Protein AF-A0A2V9WV11-F1 (afdb_monomer)

Solvent-accessible surface area (backbone atoms only — not comparable to full-atom values): 6432 Å² total; per-residue (Å²): 121,68,65,63,52,53,50,49,31,53,52,49,34,50,50,51,50,52,50,50,42,45,45,57,67,56,78,38,28,77,51,60,62,72,48,42,70,78,82,46,81,58,70,101,42,79,67,51,58,51,52,51,54,50,51,54,53,5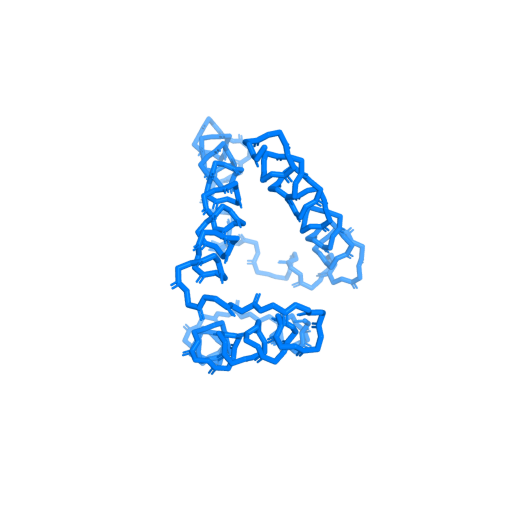0,44,50,50,52,39,38,51,52,55,52,48,33,60,74,69,64,49,67,59,68,71,50,45,51,53,49,52,51,50,51,39,61,68,46,57,48,53,49,42,54,52,43,58,75,79,40,91,59,52,70,74,71,61,79,102

Mean predicted aligned error: 5.51 Å

Sequence (113 aa):
MRAHIVLAILLSRFAASMTDWFFGGVLFHKKYLVYPEIWRRIGPSPTENWAIGWSIVLGFVTCGAFVFTCLAFQVHGYAAAIRFAMAILLIAPVPLLITNSLFIKIHPLTVVA

Foldseek 3Di:
DPPVLVVQLVVQLVVVVVVCCCLCVPDCVVQCVPCCCQVVVDPPDPVVVVVVVVVSVVSSVVSSVLSVVCVVVVQDDDVSSVVVVVVVCVPPVLVVLVVCVVPPDGRVVSSVD

pLDDT: mean 86.76, std 9.48, range [55.41, 95.75]

Structure (mmCIF, N/CA/C/O backbone):
data_AF-A0A2V9WV11-F1
#
_entry.id   AF-A0A2V9WV11-F1
#
loop_
_atom_site.group_PDB
_atom_site.id
_atom_site.type_symbol
_atom_site.label_atom_id
_atom_site.label_alt_id
_atom_site.label_comp_id
_atom_site.label_asym_id
_atom_site.label_entity_id
_atom_site.label_seq_id
_atom_site.pdbx_PDB_ins_code
_atom_site.Cartn_x
_atom_site.Cartn_y
_atom_site.Cartn_z
_atom_site.occupancy
_atom_site.B_iso_or_equiv
_atom_site.auth_seq_id
_atom_site.auth_comp_id
_atom_site.auth_asym_id
_atom_site.auth_atom_id
_atom_site.pdbx_PDB_model_num
ATOM 1 N N . MET A 1 1 ? -6.786 4.446 24.027 1.00 57.53 1 MET A N 1
ATOM 2 C CA . MET A 1 1 ? -7.308 4.617 22.647 1.00 57.53 1 MET A CA 1
ATOM 3 C C . MET A 1 1 ? -6.212 4.862 21.603 1.00 57.53 1 MET A C 1
ATOM 5 O O . MET A 1 1 ? -6.209 4.172 20.598 1.00 57.53 1 MET A O 1
ATOM 9 N N . ARG A 1 2 ? -5.247 5.774 21.826 1.00 76.56 2 ARG A N 1
ATOM 10 C CA . ARG A 1 2 ? -4.227 6.136 20.812 1.00 76.56 2 ARG A CA 1
ATOM 11 C C . ARG A 1 2 ? -3.157 5.058 20.542 1.00 76.56 2 ARG A C 1
ATOM 13 O O . ARG A 1 2 ? -2.767 4.880 19.397 1.00 76.56 2 ARG A O 1
ATOM 20 N N . ALA A 1 3 ? -2.738 4.300 21.560 1.00 86.88 3 ALA A N 1
ATOM 21 C CA . ALA A 1 3 ? -1.674 3.295 21.423 1.00 86.88 3 ALA A CA 1
ATOM 22 C C . ALA A 1 3 ? -2.042 2.125 20.489 1.00 86.88 3 ALA A C 1
ATOM 24 O O . ALA A 1 3 ? -1.232 1.728 19.660 1.00 86.88 3 ALA A O 1
ATOM 25 N N . HIS A 1 4 ? -3.275 1.611 20.566 1.00 87.19 4 HIS A N 1
ATOM 26 C CA . HIS A 1 4 ? -3.720 0.503 19.708 1.00 87.19 4 HIS A CA 1
ATOM 27 C C . HIS A 1 4 ? -3.828 0.906 18.231 1.00 87.19 4 HIS A C 1
ATOM 29 O O . HIS A 1 4 ? -3.573 0.081 17.364 1.00 87.19 4 HIS A O 1
ATOM 35 N N . ILE A 1 5 ? -4.150 2.173 17.942 1.00 89.50 5 ILE A N 1
ATOM 36 C CA . ILE A 1 5 ? -4.193 2.703 16.571 1.00 89.50 5 ILE A CA 1
ATOM 37 C C . ILE A 1 5 ? -2.780 2.768 15.994 1.00 89.50 5 ILE A C 1
ATOM 39 O O . ILE A 1 5 ? -2.543 2.263 14.902 1.00 89.50 5 ILE A O 1
ATOM 43 N N . VAL A 1 6 ? -1.828 3.330 16.746 1.00 92.75 6 VAL A N 1
ATOM 44 C CA . VAL A 1 6 ? -0.418 3.364 16.331 1.00 92.75 6 VAL A CA 1
ATOM 45 C C . VAL A 1 6 ? 0.096 1.944 16.097 1.00 92.75 6 VAL A C 1
ATOM 47 O O . VAL A 1 6 ? 0.670 1.670 15.048 1.00 92.75 6 VAL A O 1
ATOM 50 N N . LEU A 1 7 ? -0.181 1.019 17.019 1.00 94.00 7 LEU A N 1
ATOM 51 C CA . LEU A 1 7 ? 0.204 -0.383 16.875 1.00 94.00 7 LEU A CA 1
ATOM 52 C C . LEU A 1 7 ? -0.417 -1.032 15.627 1.00 94.00 7 LEU A C 1
ATOM 54 O O . LEU A 1 7 ? 0.286 -1.722 14.895 1.00 94.00 7 LEU A O 1
ATOM 58 N N . ALA A 1 8 ? -1.699 -0.783 15.346 1.00 92.38 8 ALA A N 1
ATOM 59 C CA . ALA A 1 8 ? -2.368 -1.297 14.152 1.00 92.38 8 ALA A CA 1
ATOM 60 C C . ALA A 1 8 ? -1.724 -0.774 12.858 1.00 92.38 8 ALA A C 1
ATOM 62 O O . ALA A 1 8 ? -1.539 -1.538 11.911 1.00 92.38 8 ALA A O 1
ATOM 63 N N . ILE A 1 9 ? -1.327 0.500 12.821 1.00 93.94 9 ILE A N 1
ATOM 64 C CA . ILE A 1 9 ? -0.625 1.095 11.674 1.00 93.94 9 ILE A CA 1
ATOM 65 C C . ILE A 1 9 ? 0.762 0.463 11.504 1.00 93.94 9 ILE A C 1
ATOM 67 O O . ILE A 1 9 ? 1.130 0.091 10.392 1.00 93.94 9 ILE A O 1
ATO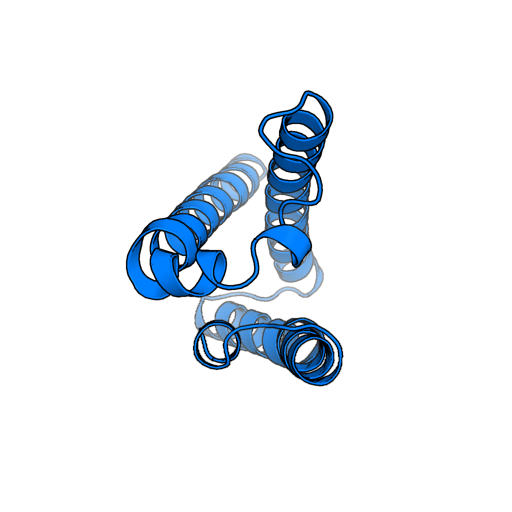M 71 N N . LEU A 1 10 ? 1.519 0.288 12.592 1.00 94.69 10 LEU A N 1
ATOM 72 C CA . LEU A 1 10 ? 2.845 -0.335 12.538 1.00 94.69 10 LEU A CA 1
ATOM 73 C C . LEU A 1 10 ? 2.769 -1.794 12.064 1.00 94.69 10 LEU A C 1
ATOM 75 O O . LEU A 1 10 ? 3.507 -2.184 11.160 1.00 94.69 10 LEU A O 1
ATOM 79 N N . LEU A 1 11 ? 1.854 -2.586 12.631 1.00 94.94 11 LEU A N 1
ATOM 80 C CA . LEU A 1 11 ? 1.679 -3.996 12.271 1.00 94.94 11 LEU A CA 1
ATOM 81 C C . LEU A 1 11 ? 1.171 -4.163 10.837 1.00 94.94 11 LEU A C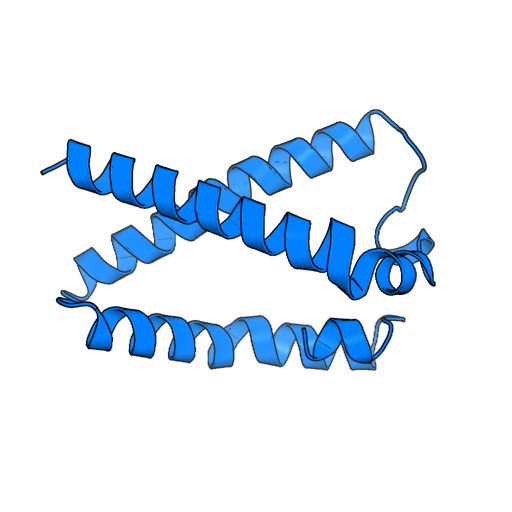 1
ATOM 83 O O . LEU A 1 11 ? 1.692 -4.999 10.103 1.00 94.94 11 LEU A O 1
ATOM 87 N N . SER A 1 12 ? 0.197 -3.353 10.412 1.00 93.25 12 SER A N 1
ATOM 88 C CA . SER A 1 12 ? -0.294 -3.391 9.028 1.00 93.25 12 SER A CA 1
ATOM 89 C C . SER A 1 12 ? 0.780 -2.963 8.032 1.00 93.25 12 SER A C 1
ATOM 91 O O . SER A 1 12 ? 0.933 -3.616 7.001 1.00 93.25 12 SER A O 1
ATOM 93 N N . ARG A 1 13 ? 1.591 -1.942 8.346 1.00 94.19 13 ARG A N 1
ATOM 94 C CA . ARG A 1 13 ? 2.704 -1.535 7.479 1.00 94.19 13 ARG A CA 1
ATOM 95 C C . ARG A 1 13 ? 3.777 -2.609 7.379 1.00 94.19 13 ARG A C 1
ATOM 97 O O . ARG A 1 13 ? 4.296 -2.835 6.282 1.00 94.19 13 ARG A O 1
ATOM 104 N N . PHE A 1 14 ? 4.111 -3.245 8.500 1.00 95.06 14 PHE A N 1
ATOM 105 C CA . PHE A 1 14 ? 5.056 -4.355 8.532 1.00 95.06 14 PHE A CA 1
ATOM 106 C C . PHE A 1 14 ? 4.555 -5.517 7.671 1.00 95.06 14 PHE A C 1
ATOM 108 O O . PHE A 1 14 ? 5.272 -5.962 6.777 1.00 95.06 14 PHE A O 1
ATOM 115 N N . ALA A 1 15 ? 3.298 -5.929 7.862 1.00 94.00 15 ALA A N 1
ATOM 116 C CA . ALA A 1 15 ? 2.668 -6.962 7.047 1.00 94.00 15 ALA A CA 1
ATOM 117 C C . ALA A 1 15 ? 2.685 -6.592 5.556 1.00 94.00 15 ALA A C 1
ATOM 119 O O . ALA A 1 15 ? 3.136 -7.388 4.740 1.00 94.00 15 ALA A O 1
ATOM 120 N N . ALA A 1 16 ? 2.307 -5.359 5.202 1.00 92.25 16 ALA A N 1
ATOM 121 C CA . ALA A 1 16 ? 2.356 -4.876 3.823 1.00 92.25 16 ALA A CA 1
ATOM 122 C C . ALA A 1 16 ? 3.780 -4.911 3.238 1.00 92.25 16 ALA A C 1
ATOM 124 O O . ALA A 1 16 ? 3.955 -5.255 2.075 1.00 92.25 16 ALA A O 1
ATOM 125 N N . SER A 1 17 ? 4.806 -4.602 4.040 1.00 92.25 17 SER A N 1
ATOM 126 C CA . SER A 1 17 ? 6.206 -4.681 3.606 1.00 92.25 17 SER A CA 1
ATOM 127 C C . SER A 1 17 ? 6.670 -6.115 3.366 1.00 92.25 17 SER A C 1
ATOM 129 O O . SER A 1 17 ? 7.450 -6.353 2.450 1.00 92.25 17 SER A O 1
ATOM 131 N N . MET A 1 18 ? 6.216 -7.063 4.190 1.00 94.75 18 MET A N 1
ATOM 132 C CA . MET A 1 18 ? 6.512 -8.485 4.006 1.00 94.75 18 MET A CA 1
ATOM 133 C C . MET A 1 18 ? 5.827 -9.034 2.758 1.00 94.75 18 MET A C 1
ATOM 135 O O . MET A 1 18 ? 6.452 -9.776 2.006 1.00 94.75 18 MET A O 1
ATOM 139 N N . THR A 1 19 ? 4.585 -8.622 2.504 1.00 91.19 19 THR A N 1
ATOM 140 C CA . THR A 1 19 ? 3.860 -8.955 1.275 1.00 91.19 19 THR A CA 1
ATOM 141 C C . THR A 1 19 ? 4.593 -8.409 0.050 1.00 91.19 19 THR A C 1
ATOM 143 O O . THR A 1 19 ? 4.906 -9.173 -0.856 1.00 91.19 19 THR A O 1
ATOM 146 N N . ASP A 1 20 ? 4.955 -7.124 0.047 1.00 89.38 20 ASP A N 1
ATOM 147 C CA . ASP A 1 20 ? 5.702 -6.506 -1.057 1.00 89.38 20 ASP A CA 1
ATOM 148 C C . ASP A 1 20 ? 7.033 -7.226 -1.332 1.00 89.38 20 ASP A C 1
ATOM 150 O O . ASP A 1 20 ? 7.331 -7.598 -2.468 1.00 89.38 20 ASP A O 1
ATOM 154 N N . TRP A 1 21 ? 7.794 -7.542 -0.278 1.00 91.81 21 TRP A N 1
ATOM 155 C CA . TRP A 1 21 ? 9.027 -8.318 -0.404 1.00 91.81 21 TRP A CA 1
ATOM 156 C C . TRP A 1 21 ? 8.786 -9.737 -0.932 1.00 91.81 21 TRP A C 1
ATOM 158 O O . TRP A 1 21 ? 9.528 -10.207 -1.793 1.00 91.81 21 TRP A O 1
ATOM 168 N N . PHE A 1 22 ? 7.755 -10.431 -0.455 1.00 92.25 22 PHE A N 1
ATOM 169 C CA . PHE A 1 22 ? 7.451 -11.782 -0.915 1.00 92.25 22 PHE A CA 1
ATOM 170 C C . PHE A 1 22 ? 7.082 -11.792 -2.403 1.00 92.25 22 PHE A C 1
ATOM 172 O O . PHE A 1 22 ? 7.621 -12.589 -3.173 1.00 92.25 22 PHE A O 1
ATOM 179 N N . PHE A 1 23 ? 6.221 -10.873 -2.837 1.00 87.81 23 PHE A N 1
ATOM 180 C CA . PHE A 1 23 ? 5.765 -10.809 -4.222 1.00 87.81 23 PHE A CA 1
ATOM 181 C C . PHE A 1 23 ? 6.837 -10.247 -5.170 1.00 87.81 23 PHE A C 1
ATOM 183 O O . PHE A 1 23 ? 7.146 -10.879 -6.183 1.00 87.81 23 PHE A O 1
ATOM 190 N N . GLY A 1 24 ? 7.455 -9.111 -4.839 1.00 83.44 24 GLY A N 1
ATOM 191 C CA . GLY A 1 24 ? 8.454 -8.445 -5.686 1.00 83.44 24 GLY A CA 1
ATOM 192 C C . GLY A 1 24 ? 9.882 -8.983 -5.539 1.00 83.44 24 GLY A C 1
ATOM 193 O O . GLY A 1 24 ? 10.663 -8.979 -6.494 1.00 83.44 24 GLY A O 1
ATOM 194 N N . GLY A 1 25 ? 10.241 -9.470 -4.354 1.00 84.06 25 GLY A N 1
ATOM 195 C CA . GLY A 1 25 ? 11.578 -9.977 -4.034 1.00 84.06 25 GLY A CA 1
ATOM 196 C C . GLY A 1 25 ? 11.749 -11.481 -4.240 1.00 84.06 25 GLY A C 1
ATOM 197 O O . GLY A 1 25 ? 12.865 -11.917 -4.518 1.00 84.06 25 GLY A O 1
ATOM 198 N N . VAL A 1 26 ? 10.669 -12.271 -4.159 1.00 89.31 26 VAL A N 1
ATOM 199 C CA . VAL A 1 26 ? 10.744 -13.741 -4.251 1.00 89.31 26 VAL A CA 1
ATOM 200 C C . VAL A 1 26 ? 9.897 -14.289 -5.399 1.00 89.31 26 VAL A C 1
ATOM 202 O O . VAL A 1 26 ? 10.452 -14.758 -6.394 1.00 89.31 26 VAL A O 1
ATOM 205 N N . LEU A 1 27 ? 8.567 -14.219 -5.296 1.00 88.00 27 LEU A N 1
ATOM 206 C CA . LEU A 1 27 ? 7.642 -14.953 -6.167 1.00 88.00 27 LEU A CA 1
ATOM 207 C C . LEU A 1 27 ? 7.714 -14.491 -7.628 1.00 88.00 27 LEU A C 1
ATOM 209 O O . LEU A 1 27 ? 7.830 -15.307 -8.545 1.00 88.00 27 LEU A O 1
ATOM 213 N N . PHE A 1 28 ? 7.699 -13.177 -7.847 1.00 86.75 28 PHE A N 1
ATOM 214 C CA . PHE A 1 28 ? 7.703 -12.578 -9.180 1.00 86.75 28 PHE A CA 1
ATOM 215 C C . PHE A 1 28 ? 8.978 -11.799 -9.490 1.00 86.75 28 PHE A C 1
ATOM 217 O O . PHE A 1 28 ? 9.030 -11.078 -10.486 1.00 86.75 28 PHE A O 1
ATOM 224 N N . HIS A 1 29 ? 10.042 -11.989 -8.709 1.00 85.38 29 HIS A N 1
ATOM 225 C CA . HIS A 1 29 ? 11.282 -11.220 -8.829 1.00 85.38 29 HIS A CA 1
ATOM 226 C C . HIS A 1 29 ? 11.833 -11.159 -10.259 1.00 85.38 29 HIS A C 1
ATOM 228 O O . HIS A 1 29 ? 12.063 -10.088 -10.821 1.00 85.38 29 HIS A O 1
ATOM 234 N N . LYS A 1 30 ? 11.948 -12.324 -10.906 1.00 85.56 30 LYS A N 1
ATOM 235 C CA . LYS A 1 30 ? 12.424 -12.422 -12.294 1.00 85.56 30 LYS A CA 1
ATOM 236 C C . LYS A 1 30 ? 11.490 -11.739 -13.297 1.00 85.56 30 LYS A C 1
ATOM 238 O O . LYS A 1 30 ? 11.941 -11.356 -14.367 1.00 85.56 30 LYS A O 1
ATOM 243 N N . LYS A 1 31 ? 10.197 -11.620 -12.980 1.00 85.75 31 LYS A N 1
ATOM 244 C CA . LYS A 1 31 ? 9.175 -11.017 -13.848 1.00 85.75 31 LYS A CA 1
ATOM 245 C C . LYS A 1 31 ? 9.204 -9.493 -13.784 1.00 85.75 31 LYS A C 1
ATOM 247 O O . LYS A 1 31 ? 9.068 -8.858 -14.824 1.00 85.75 31 LYS A O 1
ATOM 252 N N . TYR A 1 32 ? 9.476 -8.924 -12.609 1.00 76.19 32 TYR A N 1
ATOM 253 C CA . TYR A 1 32 ? 9.736 -7.489 -12.471 1.00 76.19 3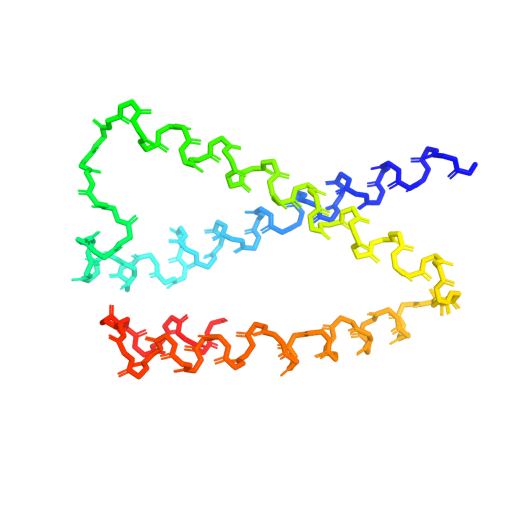2 TYR A CA 1
ATOM 254 C C . TYR A 1 32 ? 10.979 -7.063 -13.266 1.00 76.19 32 TYR A C 1
ATOM 256 O O . TYR A 1 32 ? 10.970 -6.025 -13.919 1.00 76.19 32 TYR A O 1
ATOM 264 N N . LEU A 1 33 ? 12.022 -7.897 -13.306 1.00 82.75 33 LEU A N 1
ATOM 265 C CA . LEU A 1 33 ? 13.273 -7.608 -14.022 1.00 82.75 33 LEU A CA 1
ATOM 266 C C . LEU A 1 33 ? 13.200 -7.740 -15.557 1.00 82.75 33 LEU A C 1
ATOM 268 O O . LEU A 1 33 ? 14.220 -7.552 -16.211 1.00 82.75 33 LEU A O 1
ATOM 272 N N . VAL A 1 34 ? 12.037 -8.053 -16.145 1.00 85.94 34 VAL A N 1
ATOM 273 C CA . VAL A 1 34 ? 11.897 -8.175 -17.612 1.00 85.94 34 VAL A CA 1
ATOM 274 C C . VAL A 1 34 ? 11.954 -6.811 -18.306 1.00 85.94 34 VAL A C 1
ATOM 276 O O . VAL A 1 34 ? 12.535 -6.711 -19.381 1.00 85.94 34 VAL A O 1
ATOM 279 N N . TYR A 1 35 ? 11.386 -5.772 -17.685 1.00 85.19 35 TYR A N 1
ATOM 280 C CA . TYR A 1 35 ? 11.363 -4.401 -18.215 1.00 85.19 35 TYR A CA 1
ATOM 281 C C . TYR A 1 35 ? 11.826 -3.395 -17.144 1.00 85.19 35 TYR A C 1
ATOM 283 O O . TYR A 1 35 ? 11.018 -2.607 -16.638 1.00 85.19 35 TYR A O 1
ATOM 291 N N . PRO A 1 36 ? 13.100 -3.455 -16.708 1.00 78.31 36 PRO A N 1
ATOM 292 C CA . PRO A 1 36 ? 13.613 -2.617 -15.625 1.00 78.31 36 PRO A CA 1
ATOM 293 C C . PRO A 1 36 ? 13.548 -1.122 -15.954 1.00 78.31 36 PRO A C 1
ATOM 295 O O . PRO A 1 36 ? 13.357 -0.315 -15.050 1.00 78.31 36 PRO A O 1
ATOM 298 N N . GLU A 1 37 ? 13.623 -0.743 -17.229 1.00 81.94 37 GLU A N 1
ATOM 299 C CA . GLU A 1 37 ? 13.575 0.645 -17.695 1.00 81.94 37 GLU A CA 1
ATOM 300 C C . GLU A 1 37 ? 12.268 1.375 -17.341 1.00 81.94 37 GLU A C 1
ATOM 302 O O . GLU A 1 37 ? 12.222 2.606 -17.321 1.00 81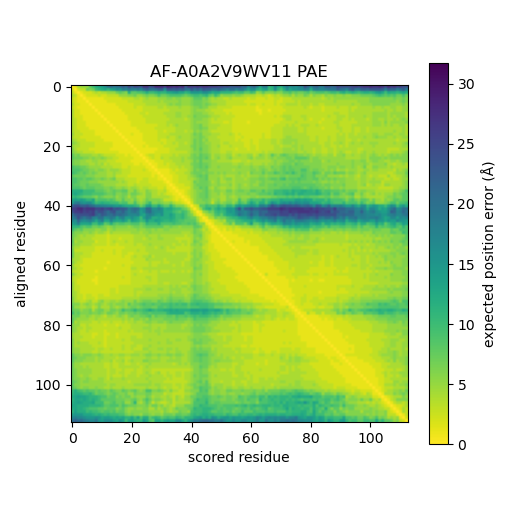.94 37 GLU A O 1
ATOM 307 N N . ILE A 1 38 ? 11.204 0.628 -17.033 1.00 81.31 38 ILE A N 1
ATOM 308 C CA . ILE A 1 38 ? 9.881 1.182 -16.728 1.00 81.31 38 ILE A CA 1
ATOM 309 C C . ILE A 1 38 ? 9.780 1.652 -15.278 1.00 81.31 38 ILE A C 1
ATOM 311 O O . ILE A 1 38 ? 9.201 2.706 -15.014 1.00 81.31 38 ILE A O 1
ATOM 315 N N . TRP A 1 39 ? 10.345 0.894 -14.338 1.00 73.56 39 TRP A N 1
ATOM 316 C CA . TRP A 1 39 ? 10.199 1.142 -12.898 1.00 73.56 39 TRP A CA 1
ATOM 317 C C . TRP A 1 39 ? 11.517 1.523 -12.207 1.00 73.56 39 TRP A C 1
ATOM 319 O O . TRP A 1 39 ? 11.490 2.155 -11.154 1.00 73.56 39 TRP A O 1
ATOM 329 N N . ARG A 1 40 ? 12.667 1.245 -12.829 1.00 74.25 40 ARG A N 1
ATOM 330 C CA . ARG A 1 40 ? 13.997 1.761 -12.472 1.00 74.25 40 ARG A CA 1
ATOM 331 C C . ARG A 1 40 ? 14.482 2.699 -13.575 1.00 74.25 40 ARG A C 1
ATOM 333 O O . ARG A 1 40 ? 15.308 2.344 -14.410 1.00 74.25 40 ARG A O 1
ATOM 340 N N . ARG A 1 41 ? 13.943 3.925 -13.579 1.00 62.72 41 ARG A N 1
ATOM 341 C CA . ARG A 1 41 ? 14.273 4.982 -14.562 1.00 62.72 41 ARG A CA 1
ATOM 342 C C . ARG A 1 41 ? 15.761 5.351 -14.614 1.00 62.72 41 ARG A C 1
ATOM 344 O O . ARG A 1 41 ? 16.205 5.947 -15.587 1.00 62.72 41 ARG A O 1
ATOM 351 N N . ILE A 1 42 ? 16.507 5.071 -13.553 1.00 55.41 42 ILE A N 1
ATOM 352 C CA . ILE A 1 42 ? 17.914 5.417 -13.369 1.00 55.41 42 ILE A CA 1
ATOM 353 C C . ILE A 1 42 ? 18.482 4.251 -12.552 1.00 55.41 42 ILE A C 1
ATOM 355 O O . ILE A 1 42 ? 17.803 3.795 -11.634 1.00 55.41 42 ILE A O 1
ATOM 359 N N . GLY A 1 43 ? 19.669 3.732 -12.879 1.00 60.59 43 GLY A N 1
ATOM 360 C CA . GLY A 1 43 ? 20.359 2.759 -12.015 1.00 60.59 43 GLY A CA 1
ATOM 361 C C . GLY A 1 43 ? 20.590 3.312 -10.594 1.00 60.59 43 GLY A C 1
ATOM 362 O O . GLY A 1 43 ? 20.140 4.426 -10.314 1.00 60.59 43 GLY A O 1
ATOM 363 N N . PRO A 1 44 ? 21.317 2.601 -9.708 1.00 60.47 44 PRO A N 1
ATOM 364 C CA . PRO A 1 44 ? 21.517 3.030 -8.322 1.00 60.47 44 PRO A CA 1
ATOM 365 C C . PRO A 1 44 ? 22.004 4.484 -8.277 1.00 60.47 44 PRO A C 1
ATOM 367 O O . PRO A 1 44 ? 23.143 4.796 -8.623 1.00 60.47 44 PRO A O 1
ATOM 370 N N . SER A 1 45 ? 21.091 5.386 -7.924 1.00 65.12 45 SER A N 1
ATOM 371 C CA . SER A 1 45 ? 21.263 6.834 -8.018 1.00 65.12 45 SER A CA 1
ATOM 372 C C . SER A 1 45 ? 20.621 7.505 -6.806 1.00 65.12 45 SER A C 1
ATOM 374 O O . SER A 1 45 ? 19.689 6.952 -6.213 1.00 65.12 45 SER A O 1
ATOM 376 N N . PRO A 1 46 ? 21.062 8.717 -6.428 1.00 65.94 46 PRO A N 1
ATOM 377 C CA . PRO A 1 46 ? 20.473 9.451 -5.307 1.00 65.94 46 PRO A CA 1
ATOM 378 C C . PRO A 1 46 ? 18.949 9.631 -5.430 1.00 65.94 46 PRO A C 1
ATOM 380 O O . PRO A 1 46 ? 18.237 9.654 -4.427 1.00 65.94 46 PRO A O 1
ATOM 383 N N . THR A 1 47 ? 18.437 9.704 -6.662 1.00 73.94 47 THR A N 1
ATOM 384 C CA . THR A 1 47 ? 17.008 9.831 -6.966 1.00 73.94 47 THR A CA 1
ATOM 385 C C . THR A 1 47 ? 16.214 8.557 -6.648 1.00 73.94 47 THR A C 1
ATOM 387 O O . THR A 1 47 ? 15.066 8.660 -6.218 1.00 73.94 47 THR A O 1
ATOM 390 N N . GLU A 1 48 ? 16.807 7.366 -6.791 1.00 80.00 48 GLU A N 1
ATOM 391 C CA . GLU A 1 48 ? 16.158 6.093 -6.428 1.00 80.00 48 GLU A CA 1
ATOM 392 C C . GLU A 1 48 ? 15.955 6.004 -4.908 1.00 80.00 48 GLU A C 1
ATOM 394 O O . GLU A 1 48 ? 14.850 5.721 -4.451 1.00 80.00 48 GLU A O 1
ATOM 399 N N . ASN A 1 49 ? 16.968 6.371 -4.115 1.00 83.50 49 ASN A N 1
ATOM 400 C CA . ASN A 1 49 ? 16.863 6.408 -2.650 1.00 83.50 49 ASN A CA 1
ATOM 401 C C . ASN A 1 49 ? 15.769 7.371 -2.168 1.00 83.50 49 ASN A C 1
ATOM 403 O O . ASN A 1 49 ? 15.044 7.071 -1.218 1.00 83.50 49 ASN A O 1
ATOM 407 N N . TRP A 1 50 ? 15.617 8.512 -2.842 1.00 86.00 50 TRP A N 1
ATOM 408 C CA . TRP A 1 50 ? 14.543 9.460 -2.556 1.00 86.00 50 TRP A CA 1
ATOM 409 C C . TRP A 1 50 ? 13.157 8.871 -2.844 1.00 86.00 50 TRP A C 1
ATOM 411 O O . TRP A 1 50 ? 12.262 8.957 -2.001 1.00 86.00 50 TRP A O 1
ATOM 421 N N . ALA A 1 51 ? 12.981 8.225 -4.000 1.00 86.06 51 ALA A N 1
ATOM 422 C CA . ALA A 1 51 ? 11.727 7.564 -4.359 1.00 86.06 51 ALA A CA 1
ATOM 423 C C . ALA A 1 51 ? 11.385 6.403 -3.406 1.00 86.06 51 ALA A C 1
ATOM 425 O O . ALA A 1 51 ? 10.223 6.239 -3.022 1.00 86.06 51 ALA A O 1
ATOM 426 N N . ILE A 1 52 ? 12.390 5.637 -2.967 1.00 87.12 52 ILE A N 1
ATOM 427 C CA . ILE A 1 52 ? 12.237 4.590 -1.948 1.00 87.12 52 ILE A CA 1
ATOM 428 C C . ILE A 1 52 ? 11.763 5.205 -0.627 1.00 87.12 52 ILE A C 1
ATOM 430 O O . ILE A 1 52 ? 10.782 4.732 -0.049 1.00 87.12 52 ILE A O 1
ATOM 434 N N . GLY A 1 53 ? 12.402 6.288 -0.173 1.00 90.88 53 GLY A N 1
ATOM 435 C CA . GLY A 1 53 ? 12.005 7.005 1.041 1.00 90.88 53 GLY A CA 1
ATOM 436 C C . GLY A 1 53 ? 10.543 7.456 0.997 1.00 90.88 53 GLY A C 1
ATOM 437 O O . GLY A 1 53 ? 9.776 7.170 1.921 1.00 90.88 53 GLY A O 1
ATOM 438 N N . TRP A 1 54 ? 10.118 8.068 -0.111 1.00 92.69 54 TRP A N 1
ATOM 439 C CA . TRP A 1 54 ? 8.714 8.442 -0.311 1.00 92.69 54 TRP A CA 1
ATOM 440 C C . TRP A 1 54 ? 7.772 7.247 -0.335 1.00 92.69 54 TRP A C 1
ATOM 442 O O . TRP A 1 54 ? 6.701 7.312 0.264 1.00 92.69 54 TRP A O 1
ATOM 452 N N . SER A 1 55 ? 8.168 6.145 -0.967 1.00 90.31 55 SER A N 1
ATOM 453 C CA . SER A 1 55 ? 7.357 4.924 -1.011 1.00 90.31 55 SER A CA 1
ATOM 454 C C . SER A 1 55 ? 7.138 4.343 0.391 1.00 90.31 55 SER A C 1
ATOM 456 O O . SER A 1 55 ? 6.037 3.899 0.720 1.00 90.31 55 SER A O 1
ATOM 458 N N . ILE A 1 56 ? 8.147 4.414 1.267 1.00 91.94 56 ILE A N 1
ATOM 459 C CA . ILE A 1 56 ? 8.020 3.998 2.670 1.00 91.94 56 ILE A CA 1
ATOM 460 C C . ILE A 1 56 ? 7.003 4.876 3.405 1.00 91.94 56 ILE A C 1
ATOM 462 O O . ILE A 1 56 ? 6.096 4.335 4.047 1.00 91.94 56 ILE A O 1
ATOM 466 N N . VAL A 1 57 ? 7.130 6.203 3.290 1.00 94.62 57 VAL A N 1
ATOM 467 C CA . VAL A 1 57 ? 6.226 7.172 3.933 1.00 94.62 57 VAL A CA 1
ATOM 468 C C . VAL A 1 57 ? 4.793 6.992 3.436 1.00 94.62 57 VAL A C 1
ATOM 470 O O . VAL A 1 57 ? 3.876 6.876 4.249 1.00 94.62 57 VAL A O 1
ATOM 473 N N . LEU A 1 58 ? 4.593 6.885 2.121 1.00 93.31 58 LEU A N 1
ATOM 474 C CA . LEU A 1 58 ? 3.280 6.636 1.522 1.00 93.31 58 LEU A CA 1
ATOM 475 C C . LEU A 1 58 ? 2.672 5.311 1.999 1.00 93.31 58 LEU A C 1
ATOM 477 O O . LEU A 1 58 ? 1.467 5.242 2.238 1.00 93.31 58 LEU A O 1
ATOM 481 N N . GLY A 1 59 ? 3.489 4.281 2.228 1.00 92.12 59 GLY A N 1
ATOM 482 C CA . GLY A 1 59 ? 3.039 3.038 2.853 1.00 92.12 59 GLY A CA 1
ATOM 483 C C . GLY A 1 59 ? 2.455 3.257 4.254 1.00 92.12 59 GLY A C 1
ATOM 484 O O . GLY A 1 59 ? 1.395 2.728 4.575 1.00 92.12 59 GLY A O 1
ATOM 485 N N . PHE A 1 60 ? 3.101 4.066 5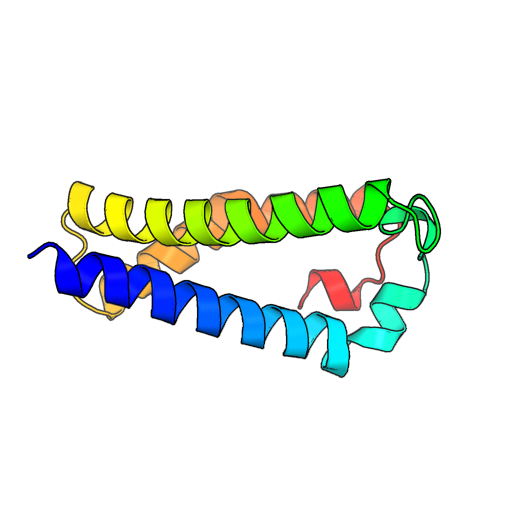.099 1.00 94.00 60 PHE A N 1
ATOM 486 C CA . PHE A 1 60 ? 2.544 4.399 6.418 1.00 94.00 60 PHE A CA 1
ATOM 487 C C . PHE A 1 60 ? 1.272 5.243 6.308 1.00 94.00 60 PHE A C 1
ATOM 489 O O . PHE A 1 60 ? 0.311 4.998 7.038 1.00 94.00 60 PHE A O 1
ATOM 496 N N . VAL A 1 61 ? 1.251 6.208 5.386 1.00 95.75 61 VAL A N 1
ATOM 497 C CA . VAL A 1 61 ? 0.088 7.073 5.148 1.00 95.75 61 VAL A CA 1
ATOM 498 C C . VAL A 1 61 ? -1.119 6.256 4.692 1.00 95.75 61 VAL A C 1
ATOM 500 O O . VAL A 1 61 ? -2.209 6.461 5.213 1.00 95.75 61 VAL A O 1
ATOM 503 N N . THR A 1 62 ? -0.944 5.302 3.778 1.00 93.88 62 THR A N 1
ATOM 504 C CA . THR A 1 62 ? -2.035 4.452 3.271 1.00 93.88 62 THR A CA 1
ATOM 505 C C . THR A 1 62 ? -2.570 3.493 4.336 1.00 93.88 62 THR A C 1
ATOM 507 O O . THR A 1 62 ? -3.785 3.434 4.536 1.00 93.88 62 THR A O 1
ATOM 510 N N . CYS A 1 63 ? -1.696 2.814 5.090 1.00 94.44 63 CYS A N 1
ATOM 511 C CA . CYS A 1 63 ? -2.110 1.995 6.237 1.00 94.44 63 CYS A CA 1
ATOM 512 C C . CYS A 1 63 ? -2.846 2.834 7.295 1.00 94.44 63 CYS A C 1
ATOM 514 O O . CYS A 1 63 ? -3.904 2.437 7.785 1.00 94.44 63 CYS A O 1
ATOM 516 N N . GLY A 1 64 ? -2.323 4.023 7.606 1.00 94.12 64 GLY A N 1
ATOM 517 C CA . GLY A 1 64 ? -2.961 4.985 8.501 1.00 94.12 64 GLY A CA 1
ATOM 518 C C . GLY A 1 64 ? -4.341 5.407 8.012 1.00 94.12 64 GLY A C 1
ATOM 519 O O . GLY A 1 64 ? -5.312 5.289 8.756 1.00 94.12 64 GLY A O 1
ATOM 520 N N . ALA A 1 65 ? -4.444 5.841 6.757 1.00 95.12 65 ALA A N 1
ATOM 521 C CA . ALA A 1 65 ? -5.695 6.260 6.140 1.00 95.12 65 ALA A CA 1
ATOM 522 C C . ALA A 1 65 ? -6.749 5.150 6.197 1.00 95.12 65 ALA A C 1
ATOM 524 O O . ALA A 1 65 ? -7.889 5.424 6.567 1.00 95.12 65 ALA A O 1
ATOM 525 N N . PHE A 1 66 ? -6.377 3.897 5.922 1.00 94.69 66 PHE A N 1
ATOM 526 C CA . PHE A 1 66 ? -7.297 2.764 6.031 1.00 94.69 66 PHE A CA 1
ATOM 527 C C . PHE A 1 66 ? -7.812 2.568 7.465 1.00 94.69 66 PHE A C 1
ATOM 529 O O . PHE A 1 66 ? -9.023 2.474 7.674 1.00 94.69 66 PHE A O 1
ATOM 536 N N . VAL A 1 67 ? -6.919 2.573 8.463 1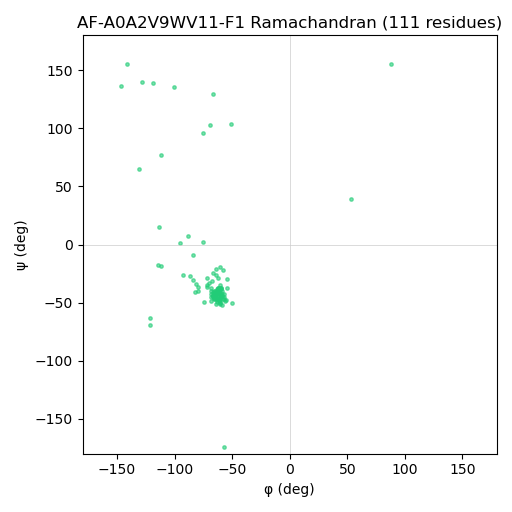.00 93.81 67 VAL A N 1
ATOM 537 C CA . VAL A 1 67 ? -7.300 2.441 9.883 1.00 93.81 67 VAL A CA 1
ATOM 538 C C . VAL A 1 67 ? -8.210 3.595 10.315 1.00 93.81 67 VAL A C 1
ATOM 540 O O . VAL A 1 67 ? -9.259 3.357 10.914 1.00 93.81 67 VAL A O 1
ATOM 543 N N . PHE A 1 68 ? -7.863 4.839 9.975 1.00 93.81 68 PHE A N 1
ATOM 544 C CA . PHE A 1 68 ? -8.697 6.006 10.276 1.00 93.81 68 PHE A CA 1
ATOM 545 C C . PHE A 1 68 ? -10.058 5.946 9.586 1.00 93.81 68 PHE A C 1
ATOM 547 O O . PHE A 1 68 ? -11.066 6.287 10.199 1.00 93.81 68 PHE A O 1
ATOM 554 N N . THR A 1 69 ? -10.108 5.465 8.347 1.00 93.81 69 THR A N 1
ATOM 555 C CA . THR A 1 69 ? -11.356 5.307 7.596 1.00 93.81 69 THR A CA 1
ATOM 556 C C . THR A 1 69 ? -12.257 4.252 8.238 1.00 93.81 69 THR A C 1
ATOM 558 O O . THR A 1 69 ? -13.457 4.481 8.385 1.00 93.81 69 THR A O 1
ATOM 561 N N . CYS A 1 70 ? -11.687 3.142 8.720 1.00 93.94 70 CYS A N 1
ATOM 562 C CA . CYS A 1 70 ? -12.439 2.149 9.489 1.00 93.94 70 CYS A CA 1
ATOM 563 C C . CYS A 1 70 ? -13.038 2.756 10.767 1.00 93.94 70 CYS A C 1
ATOM 565 O O . CYS A 1 70 ? -14.194 2.489 11.088 1.00 93.94 70 CYS A O 1
ATOM 567 N N . LEU A 1 71 ? -12.290 3.613 11.471 1.00 92.19 71 LEU A N 1
ATOM 568 C CA . LEU A 1 71 ? -12.798 4.318 12.653 1.00 92.19 71 LEU A CA 1
ATOM 569 C C . LEU A 1 71 ? -13.899 5.326 12.295 1.00 92.19 71 LEU A C 1
ATOM 571 O O . LEU A 1 71 ? -14.914 5.392 12.987 1.00 92.19 71 LEU A O 1
ATOM 575 N N . ALA A 1 72 ? -13.723 6.094 11.219 1.00 93.00 72 ALA A N 1
ATOM 576 C CA . ALA A 1 72 ? -14.678 7.112 10.788 1.00 93.00 72 ALA A CA 1
ATOM 577 C C . ALA A 1 72 ? -16.027 6.500 10.381 1.00 93.00 72 ALA A C 1
ATOM 579 O O . ALA A 1 72 ? -17.074 6.995 10.789 1.00 93.00 72 ALA A O 1
ATOM 580 N N . PHE A 1 73 ? -16.005 5.384 9.649 1.00 93.25 73 PHE A N 1
ATOM 581 C CA . PHE A 1 73 ? -17.213 4.673 9.220 1.00 93.25 73 PHE A CA 1
ATOM 582 C C . PHE A 1 73 ? -17.717 3.632 10.226 1.00 93.25 73 PHE A C 1
ATOM 584 O O . PHE A 1 73 ? -18.640 2.887 9.908 1.00 93.25 73 PHE A O 1
ATOM 591 N N . GLN A 1 74 ? -17.133 3.573 11.431 1.00 91.00 74 GLN A N 1
ATOM 592 C CA . GLN A 1 74 ? -17.521 2.616 12.476 1.00 91.00 74 GLN A CA 1
ATOM 593 C C . GLN A 1 74 ? -17.508 1.161 11.970 1.00 91.00 74 GLN A C 1
ATOM 595 O O . GLN A 1 74 ? -18.375 0.349 12.297 1.00 91.00 74 GLN A O 1
ATOM 600 N N . VAL A 1 75 ? -16.513 0.826 11.144 1.00 91.44 75 VAL A N 1
ATOM 601 C CA . VAL A 1 75 ? -16.301 -0.528 10.632 1.00 91.44 75 VAL A CA 1
ATOM 602 C C . VAL A 1 75 ? -15.714 -1.367 11.760 1.00 91.44 75 VAL A C 1
ATOM 604 O O . VAL A 1 75 ? -14.508 -1.364 12.006 1.00 91.44 75 VAL A O 1
ATOM 607 N N . HIS A 1 76 ? -16.592 -2.079 12.462 1.00 89.50 76 HIS A N 1
ATOM 608 C CA . HIS A 1 76 ? -16.225 -2.923 13.594 1.00 89.50 76 HIS A CA 1
ATOM 609 C C . HIS A 1 76 ? -16.144 -4.397 13.186 1.00 89.50 76 HIS A C 1
ATOM 611 O O . HIS A 1 76 ? -17.026 -4.930 12.514 1.00 89.50 76 HIS A O 1
ATOM 617 N N . GLY A 1 77 ? -15.087 -5.072 13.639 1.00 88.88 77 GLY A N 1
ATOM 618 C CA . GLY A 1 77 ? -14.878 -6.504 13.428 1.00 88.88 77 GLY A CA 1
ATOM 619 C C . GLY A 1 77 ? -14.150 -6.869 12.128 1.00 88.88 77 GLY A C 1
ATOM 620 O O . GLY A 1 77 ? -14.164 -6.149 11.129 1.00 88.88 77 GLY A O 1
ATOM 621 N N . TYR A 1 78 ? -13.510 -8.041 12.144 1.00 89.38 78 TYR A N 1
ATOM 622 C CA . TYR A 1 78 ? -12.629 -8.498 11.064 1.00 89.38 78 TYR A CA 1
ATOM 623 C C . TYR A 1 78 ? -13.357 -8.705 9.733 1.00 89.38 78 TYR A C 1
ATOM 625 O O . TYR A 1 78 ? -12.855 -8.298 8.690 1.00 89.38 78 TYR A O 1
ATOM 633 N N . ALA A 1 79 ? -14.559 -9.289 9.751 1.00 92.25 79 ALA A N 1
ATOM 634 C CA . ALA A 1 79 ? -15.312 -9.559 8.526 1.00 92.25 79 ALA A CA 1
ATOM 635 C C . ALA A 1 79 ? -15.709 -8.269 7.787 1.00 92.25 79 ALA A C 1
ATOM 637 O O . ALA A 1 79 ? -15.607 -8.202 6.563 1.00 92.25 79 ALA A O 1
ATOM 638 N N . ALA A 1 80 ? -16.128 -7.235 8.524 1.00 92.81 80 ALA A N 1
ATOM 639 C CA . ALA A 1 80 ? -16.476 -5.941 7.946 1.00 92.81 80 ALA A CA 1
ATOM 640 C C . ALA A 1 80 ? -15.230 -5.225 7.398 1.00 92.81 80 ALA A C 1
ATOM 642 O O . ALA A 1 80 ? -15.259 -4.732 6.272 1.00 92.81 80 ALA A O 1
ATOM 643 N N . ALA A 1 81 ? -14.116 -5.258 8.139 1.00 92.31 81 ALA A N 1
ATOM 644 C CA . ALA A 1 81 ? -12.846 -4.683 7.700 1.00 92.31 81 ALA A CA 1
ATOM 645 C C . ALA A 1 81 ? -12.295 -5.358 6.430 1.00 92.31 81 ALA A C 1
ATOM 647 O O . ALA A 1 81 ? -11.856 -4.667 5.514 1.00 92.31 81 ALA A O 1
ATOM 648 N N . ILE A 1 82 ? -12.371 -6.690 6.331 1.00 94.31 82 ILE A N 1
ATOM 649 C CA . ILE A 1 82 ? -11.941 -7.434 5.135 1.00 94.31 82 ILE A CA 1
ATOM 650 C C . ILE A 1 82 ? -12.830 -7.095 3.935 1.00 94.31 82 ILE A C 1
ATOM 652 O O . ILE A 1 82 ? -12.314 -6.812 2.858 1.00 94.31 82 ILE A O 1
ATOM 656 N N . ARG A 1 83 ? -14.160 -7.069 4.104 1.00 94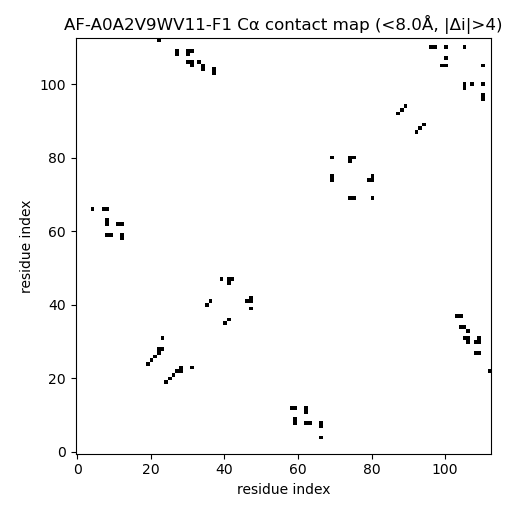.50 83 ARG A N 1
ATOM 657 C CA . ARG A 1 83 ? -15.082 -6.659 3.026 1.00 94.50 83 ARG A CA 1
ATOM 658 C C . ARG A 1 83 ? -14.792 -5.238 2.553 1.00 94.50 83 ARG A C 1
ATOM 660 O O . ARG A 1 83 ? -14.807 -4.983 1.353 1.00 94.50 83 ARG A O 1
ATOM 667 N N . PHE A 1 84 ? -14.493 -4.336 3.484 1.00 94.69 84 PHE A N 1
ATOM 668 C CA . PHE A 1 84 ? -14.135 -2.962 3.161 1.00 94.69 84 PHE A CA 1
ATOM 669 C C . PHE A 1 84 ? -12.801 -2.875 2.406 1.00 94.69 84 PHE A C 1
ATOM 671 O O . PHE A 1 84 ? -12.724 -2.202 1.381 1.00 94.69 84 PHE A O 1
ATOM 678 N N . ALA A 1 85 ? -11.779 -3.619 2.836 1.00 93.31 85 ALA A N 1
ATOM 679 C CA . ALA A 1 85 ? -10.508 -3.718 2.120 1.00 93.31 85 ALA A CA 1
ATOM 680 C C . ALA A 1 85 ? -10.691 -4.263 0.693 1.00 93.31 85 ALA A C 1
ATOM 682 O O . ALA A 1 85 ? -10.148 -3.695 -0.253 1.00 93.31 85 ALA A O 1
ATOM 683 N N . MET A 1 86 ? -11.510 -5.307 0.523 1.00 94.88 86 MET A N 1
ATOM 684 C CA . MET A 1 86 ? -11.849 -5.858 -0.793 1.00 94.88 86 MET A CA 1
ATOM 685 C C . MET A 1 86 ? -12.577 -4.838 -1.674 1.00 94.88 86 MET A C 1
ATOM 687 O O . MET A 1 86 ? -12.268 -4.725 -2.857 1.00 94.88 86 MET A O 1
ATOM 691 N N . ALA A 1 87 ? -13.504 -4.059 -1.112 1.00 95.31 87 ALA A N 1
ATOM 692 C CA . ALA A 1 87 ? -14.185 -3.000 -1.852 1.00 95.31 87 ALA A CA 1
ATOM 693 C C . ALA A 1 87 ? -13.196 -1.928 -2.338 1.00 95.31 87 ALA A C 1
ATOM 695 O O . ALA A 1 87 ? -13.215 -1.576 -3.515 1.00 95.31 87 ALA A O 1
ATOM 696 N N . ILE A 1 88 ? -12.284 -1.463 -1.476 1.00 94.25 88 ILE A N 1
ATOM 697 C CA . ILE A 1 88 ? -11.230 -0.512 -1.870 1.00 94.25 88 ILE A CA 1
ATOM 698 C C . ILE A 1 88 ? -10.362 -1.103 -2.983 1.00 94.25 88 ILE A C 1
ATOM 700 O O . ILE A 1 88 ? -10.085 -0.412 -3.964 1.00 94.25 88 ILE A O 1
ATOM 704 N N . LEU A 1 89 ? -9.971 -2.374 -2.850 1.00 92.00 89 LEU A N 1
ATOM 705 C CA . LEU A 1 89 ? -9.150 -3.086 -3.827 1.00 92.00 89 LEU A CA 1
ATOM 706 C C . LEU A 1 89 ? -9.809 -3.129 -5.215 1.00 92.00 89 LEU A C 1
ATOM 708 O O . LEU A 1 89 ? -9.147 -2.869 -6.219 1.00 92.00 89 LEU A O 1
ATOM 712 N N . LEU A 1 90 ? -11.115 -3.387 -5.267 1.00 94.31 90 LEU A N 1
ATOM 713 C CA . LEU A 1 90 ? -11.885 -3.411 -6.513 1.00 94.31 90 LEU A CA 1
ATOM 714 C C . LEU A 1 90 ? -12.111 -2.019 -7.117 1.00 94.31 90 LEU A C 1
ATOM 716 O O . LEU A 1 90 ? -12.237 -1.905 -8.332 1.00 94.31 90 LEU A O 1
ATOM 720 N N . ILE A 1 91 ? -12.163 -0.969 -6.294 1.00 94.44 91 ILE A N 1
ATOM 721 C CA . ILE A 1 91 ? -12.424 0.401 -6.760 1.00 94.44 91 ILE A CA 1
ATOM 722 C C . ILE A 1 91 ? -11.171 1.053 -7.351 1.00 94.44 91 ILE A C 1
ATOM 724 O O . ILE A 1 91 ? -11.280 1.773 -8.341 1.00 94.44 91 ILE A O 1
ATOM 728 N N . ALA A 1 92 ? -9.996 0.842 -6.752 1.00 91.50 92 ALA A N 1
ATOM 729 C CA . ALA A 1 92 ? -8.793 1.591 -7.123 1.00 91.50 92 ALA A CA 1
ATOM 730 C C . ALA A 1 92 ? -7.629 0.702 -7.609 1.00 91.50 92 ALA A C 1
ATOM 732 O O . ALA A 1 92 ? -7.262 0.826 -8.779 1.00 91.50 92 ALA A O 1
ATOM 733 N N . PRO A 1 93 ? -7.052 -0.207 -6.797 1.00 90.81 93 PRO A N 1
ATOM 734 C CA . PRO A 1 93 ? -5.948 -1.063 -7.229 1.00 90.81 93 PRO A CA 1
ATOM 735 C C . PRO A 1 93 ? -6.238 -1.905 -8.473 1.00 90.81 93 PRO A C 1
ATOM 737 O O . PRO A 1 93 ? -5.433 -1.887 -9.400 1.00 90.81 93 PRO A O 1
ATOM 740 N N . VAL A 1 94 ? -7.373 -2.610 -8.537 1.00 90.94 94 VAL A N 1
ATOM 741 C CA . VAL A 1 94 ? -7.672 -3.499 -9.675 1.00 90.94 94 VAL A CA 1
ATOM 742 C C . VAL A 1 94 ? -7.813 -2.717 -10.987 1.00 90.94 94 VAL A C 1
ATOM 744 O O . VAL A 1 94 ? -7.108 -3.055 -11.942 1.00 90.94 94 VAL A O 1
ATOM 747 N N . PRO A 1 95 ? -8.624 -1.643 -11.073 1.00 92.50 95 PRO A N 1
ATOM 748 C CA . PRO A 1 95 ? -8.696 -0.838 -12.291 1.00 92.50 95 PRO A CA 1
ATOM 749 C C . PRO A 1 95 ? -7.350 -0.222 -12.685 1.00 92.50 95 PRO A C 1
ATOM 751 O O . PRO A 1 95 ? -7.025 -0.174 -13.874 1.00 92.50 95 PRO A O 1
ATOM 754 N N . LEU A 1 96 ? -6.546 0.211 -11.705 1.00 90.50 96 LEU A N 1
ATOM 755 C CA . LEU A 1 96 ? -5.214 0.763 -11.951 1.00 90.50 96 LEU A CA 1
ATOM 756 C C . LEU A 1 96 ? -4.265 -0.291 -12.538 1.00 90.50 96 LEU A C 1
ATOM 758 O O . LEU A 1 96 ? -3.569 -0.003 -13.510 1.00 90.50 96 LEU A O 1
ATOM 762 N N . LEU A 1 97 ? -4.257 -1.510 -11.993 1.00 89.12 97 LEU A N 1
ATOM 763 C CA . LEU A 1 97 ? -3.445 -2.621 -12.500 1.00 89.12 97 LEU A CA 1
ATOM 764 C C . LEU A 1 97 ? -3.845 -3.008 -13.925 1.00 89.12 97 LEU A C 1
ATOM 766 O O . LEU A 1 97 ? -2.973 -3.142 -14.785 1.00 89.12 97 LEU A O 1
ATOM 770 N N . ILE A 1 98 ? -5.149 -3.118 -14.196 1.00 89.12 98 ILE A N 1
ATOM 771 C CA . ILE A 1 98 ? -5.664 -3.416 -15.538 1.00 89.12 98 ILE A CA 1
ATOM 772 C C . ILE A 1 98 ? -5.238 -2.320 -16.515 1.00 89.12 98 ILE A C 1
ATOM 774 O O . ILE A 1 98 ? -4.638 -2.616 -17.545 1.00 89.12 98 ILE A O 1
ATOM 778 N N . THR A 1 99 ? -5.470 -1.053 -16.174 1.00 90.44 99 THR A N 1
ATOM 779 C CA . THR A 1 99 ? -5.105 0.080 -17.036 1.00 90.44 99 THR A CA 1
ATOM 780 C C . THR A 1 99 ? -3.599 0.107 -17.298 1.00 90.44 99 THR A C 1
ATOM 782 O O . THR A 1 99 ? -3.172 0.205 -18.447 1.00 90.44 99 THR A O 1
ATOM 785 N N . ASN A 1 100 ? -2.776 -0.079 -16.264 1.00 89.56 100 ASN A N 1
ATOM 786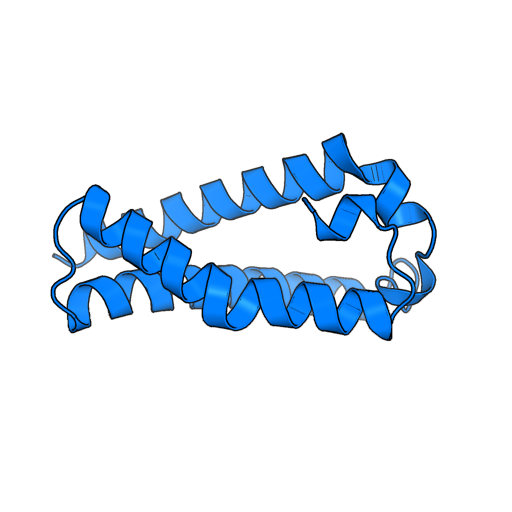 C CA . ASN A 1 100 ? -1.325 -0.143 -16.422 1.00 89.56 100 ASN A CA 1
ATOM 787 C C . ASN A 1 100 ? -0.901 -1.316 -17.312 1.00 89.56 100 ASN A C 1
ATOM 789 O O . ASN A 1 100 ? -0.003 -1.147 -18.127 1.00 89.56 100 ASN A O 1
ATOM 793 N N . SER A 1 101 ? -1.564 -2.471 -17.230 1.00 86.94 101 SER A N 1
ATOM 794 C CA . SER A 1 101 ? -1.261 -3.614 -18.102 1.00 86.94 101 SER A CA 1
ATOM 795 C C . SER A 1 101 ? -1.580 -3.371 -19.583 1.00 86.94 101 SER A C 1
ATOM 797 O O . SER A 1 101 ? -0.964 -3.993 -20.445 1.00 86.94 101 SER A O 1
ATOM 799 N N . LEU A 1 102 ? -2.513 -2.458 -19.885 1.00 88.25 102 LEU A N 1
ATOM 800 C CA . LEU A 1 102 ? -2.891 -2.102 -21.256 1.00 88.25 102 LEU A CA 1
ATOM 801 C C . LEU A 1 102 ? -1.924 -1.094 -21.890 1.00 88.25 102 LEU A C 1
ATOM 803 O O . LEU A 1 102 ? -1.690 -1.152 -23.096 1.00 88.25 102 LEU A O 1
ATOM 807 N N . PHE A 1 103 ? -1.370 -0.170 -21.097 1.00 87.00 103 PHE A N 1
ATOM 808 C CA . PHE A 1 103 ? -0.579 0.961 -21.607 1.00 87.00 103 PHE A CA 1
ATOM 809 C C . PHE A 1 103 ? 0.917 0.905 -21.264 1.00 87.00 103 PHE A C 1
ATOM 811 O O . PHE A 1 103 ? 1.717 1.593 -21.898 1.00 87.00 103 PHE A O 1
ATOM 818 N N . ILE A 1 104 ? 1.319 0.108 -20.273 1.00 86.56 104 ILE A N 1
ATOM 819 C CA . ILE A 1 104 ? 2.697 0.001 -19.781 1.00 86.56 104 ILE A CA 1
ATOM 820 C C . ILE A 1 104 ? 3.174 -1.438 -19.989 1.00 86.56 104 ILE A C 1
ATOM 822 O O . ILE A 1 104 ? 2.433 -2.386 -19.735 1.00 86.56 104 ILE A O 1
ATOM 826 N N . LYS A 1 105 ? 4.427 -1.635 -20.431 1.00 81.31 105 LYS A N 1
ATOM 827 C CA . LYS A 1 105 ? 4.971 -2.997 -20.564 1.00 81.31 105 LYS A CA 1
ATOM 828 C C . LYS A 1 105 ? 5.160 -3.596 -19.171 1.00 81.31 105 LYS A C 1
ATOM 830 O O . LYS A 1 105 ? 6.091 -3.268 -18.444 1.00 81.31 105 LYS A O 1
ATOM 835 N N . ILE A 1 106 ? 4.254 -4.476 -18.787 1.00 80.75 106 ILE A N 1
ATOM 836 C CA . ILE A 1 106 ? 4.287 -5.188 -17.515 1.00 80.75 106 ILE A CA 1
ATOM 837 C C . ILE A 1 106 ? 4.130 -6.670 -17.841 1.00 80.75 106 ILE A C 1
ATOM 839 O O . ILE A 1 106 ? 3.384 -7.044 -18.746 1.00 80.75 106 ILE A O 1
ATOM 843 N N . HIS A 1 107 ? 4.869 -7.539 -17.150 1.00 80.19 107 HIS A N 1
ATOM 844 C CA . HIS A 1 107 ? 4.720 -8.972 -17.367 1.00 80.19 107 HIS A CA 1
ATOM 845 C C . HIS A 1 107 ? 3.320 -9.407 -16.878 1.00 80.19 107 HIS A C 1
ATOM 847 O O . HIS A 1 107 ? 2.993 -9.140 -15.728 1.00 80.19 107 HIS A O 1
ATOM 853 N N . PRO A 1 108 ? 2.499 -10.132 -17.662 1.00 78.62 108 PRO A N 1
ATOM 854 C CA . PRO A 1 108 ? 1.096 -10.397 -17.306 1.00 78.62 108 PRO A CA 1
ATOM 855 C C . PRO A 1 108 ? 0.907 -11.028 -15.918 1.00 78.62 108 PRO A C 1
ATOM 857 O O . PRO A 1 108 ? 0.003 -10.669 -15.176 1.00 78.62 108 PRO A O 1
ATOM 860 N N . LEU A 1 109 ? 1.819 -11.921 -15.522 1.00 77.00 109 LEU A N 1
ATOM 861 C CA . LEU A 1 109 ? 1.794 -12.562 -14.201 1.00 77.00 109 LEU A CA 1
ATOM 862 C C . LEU A 1 109 ? 1.986 -11.607 -13.010 1.00 77.00 109 LEU A C 1
ATOM 864 O O . LEU A 1 109 ? 1.577 -11.967 -11.917 1.00 77.00 109 LEU A O 1
ATOM 868 N N . THR A 1 110 ? 2.568 -10.415 -13.185 1.00 72.94 110 THR A N 1
ATOM 869 C CA . THR A 1 110 ? 2.670 -9.420 -12.097 1.00 72.94 110 THR A CA 1
ATOM 870 C C . THR A 1 110 ? 1.405 -8.573 -11.957 1.00 72.94 110 THR A C 1
ATOM 872 O O . THR A 1 110 ? 1.293 -7.807 -11.012 1.00 72.94 110 THR A O 1
ATOM 875 N N . VAL A 1 111 ? 0.466 -8.679 -12.903 1.00 71.00 111 VAL A N 1
ATOM 876 C CA . VAL A 1 111 ? -0.826 -7.969 -12.877 1.00 71.00 111 VAL A CA 1
ATOM 877 C C . VAL A 1 111 ? -1.876 -8.765 -12.093 1.00 71.00 111 VAL A C 1
ATOM 879 O O . VAL A 1 111 ? -2.795 -8.183 -11.532 1.00 71.00 111 VAL A O 1
ATOM 882 N N . VAL A 1 112 ? -1.730 -10.094 -12.050 1.00 66.56 112 VAL A N 1
ATOM 883 C CA . VAL A 1 112 ? -2.625 -11.034 -11.341 1.00 66.56 112 VAL A CA 1
ATOM 884 C C . VAL A 1 112 ? -2.102 -11.369 -9.929 1.00 66.56 112 VAL A C 1
ATOM 886 O O . VAL A 1 112 ? -2.683 -12.197 -9.234 1.00 66.56 112 VAL A O 1
ATOM 889 N N . ALA A 1 113 ? -0.974 -10.765 -9.545 1.00 57.66 113 ALA A N 1
ATOM 890 C CA . ALA A 1 113 ? -0.287 -10.944 -8.269 1.00 57.66 113 ALA A CA 1
ATOM 891 C C . ALA A 1 113 ? -0.988 -10.227 -7.110 1.00 57.66 113 ALA A C 1
ATOM 893 O O . ALA A 1 113 ? -1.520 -9.117 -7.341 1.00 57.66 113 ALA A O 1
#

Secondary structure (DSSP, 8-state):
-HHHHHHHHHHHHHHHHHHHIIIIIIISHHHHTTSHHHH-SSSS-HHHHHHHHHHHHHHHHHHHHHHHHHHHTT--SHHHHHHHHHHHHHHTHHHHHHHHHHHS---GGGT--

Radius of gyration: 16.29 Å; Cα contacts (8 Å, |Δi|>4): 54; chains: 1; bounding box: 39×25×44 Å